Protein AF-A0A9D3YYK6-F1 (afdb_monomer)

Secondary structure (DSSP, 8-state):
--HHHHHHHHHHHHHHHHHHHHHTEEEEES----TT--HHHHHHHIIIIIH---S---SEEEEEETTEEEEE-S-HHHHHHHHHHGGGGGT-TTTTT-EEEE---HHHHHHHHHHHHHHT-

Organism: Dreissena polymorpha (NCBI:txid45954)

Nearest PDB structures (foldseek):
  2ykp-assembly1_B  TM=6.977E-01  e=3.975E-04  Homo sapiens
  2yko-assembly1_B  TM=6.646E-01  e=4.871E-03  Homo sapiens
  9f5d-assembly1_A  TM=5.791E-01  e=1.887E-02  Homo sapiens
  9f4n-assembly1_A  TM=5.544E-01  e=3.032E-02  Homo sapiens
  9hql-assembly1_A  TM=5.559E-01  e=5.212E-02  Homo sapiens

Solvent-accessible surface area (backbone atoms only — not comparable to full-atom values): 6796 Å² total; per-residue (Å²): 144,64,71,66,64,55,51,51,51,52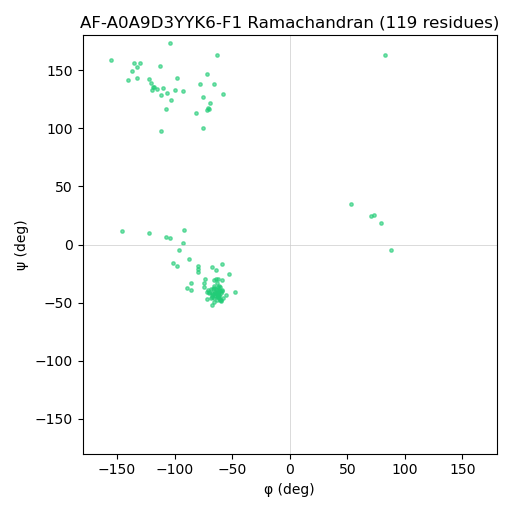,48,51,50,51,54,52,52,53,50,61,52,32,52,16,26,34,32,36,35,55,60,88,81,59,94,90,60,62,51,46,62,52,52,41,47,44,37,34,74,32,52,67,44,85,88,72,69,59,71,44,51,44,83,67,53,96,50,28,36,40,35,31,40,88,40,45,66,58,38,51,54,52,67,68,35,48,70,44,16,62,77,25,88,92,31,49,73,42,47,75,44,77,45,66,54,75,64,56,50,50,52,52,52,53,50,51,56,60,76,76,104

Mean predicted aligned error: 8.63 Å

Sequence (121 aa):
MNSIYDATQNHLHSIVSDNNKRDCNFVIKGLPFHDGENLNSKVNSLISDGLGIKSIPVLSSSDGGDGIVIATLQAAEEQKIILNAKRKLKDAKKYGKVFIYKDQSTEERSINRNLKTIVNV

Structure (mmCIF, N/CA/C/O backbone):
data_AF-A0A9D3YYK6-F1
#
_entry.id   AF-A0A9D3YYK6-F1
#
loop_
_atom_site.group_PDB
_atom_site.id
_atom_site.type_symbol
_atom_site.label_atom_id
_atom_site.label_alt_id
_atom_site.label_comp_id
_atom_site.label_asym_id
_atom_site.label_entity_id
_atom_site.label_seq_id
_atom_site.pdbx_PDB_ins_code
_atom_site.Cartn_x
_atom_site.Cartn_y
_atom_site.Cartn_z
_atom_site.occupancy
_atom_site.B_iso_or_equiv
_atom_site.auth_seq_id
_atom_site.auth_comp_id
_atom_site.auth_asym_id
_atom_site.auth_atom_id
_atom_site.pdbx_PDB_model_num
ATOM 1 N N . MET A 1 1 ? 41.466 16.544 -13.009 1.00 50.19 1 MET A N 1
ATOM 2 C CA . MET A 1 1 ? 41.224 15.754 -11.782 1.00 50.19 1 MET A CA 1
ATOM 3 C C . MET A 1 1 ? 39.916 16.217 -11.137 1.00 50.19 1 MET A C 1
ATOM 5 O O . MET A 1 1 ? 39.987 17.067 -10.274 1.00 50.19 1 MET A O 1
ATOM 9 N N . ASN A 1 2 ? 38.748 15.714 -11.567 1.00 53.31 2 ASN A N 1
ATOM 10 C CA . ASN A 1 2 ? 37.442 15.984 -10.915 1.00 53.31 2 ASN A CA 1
ATOM 11 C C . ASN A 1 2 ? 36.463 14.784 -10.975 1.00 53.31 2 ASN A C 1
ATOM 13 O O . ASN A 1 2 ? 35.299 14.901 -10.633 1.00 53.31 2 ASN A O 1
ATOM 17 N N . SER A 1 3 ? 36.925 13.592 -11.368 1.00 59.50 3 SER A N 1
ATOM 18 C CA . SER A 1 3 ? 36.026 12.471 -11.702 1.00 59.50 3 SER A CA 1
ATOM 19 C C . SER A 1 3 ? 35.358 11.799 -10.484 1.00 59.50 3 SER A C 1
ATOM 21 O O . SER A 1 3 ? 34.242 11.299 -10.577 1.00 59.50 3 SER A O 1
ATOM 23 N N . ILE A 1 4 ? 36.008 11.805 -9.313 1.00 58.47 4 ILE A N 1
ATOM 24 C CA . ILE A 1 4 ? 35.520 11.075 -8.124 1.00 58.47 4 ILE A CA 1
ATOM 25 C C . ILE A 1 4 ? 34.515 11.909 -7.310 1.00 58.47 4 ILE A C 1
ATOM 27 O O . ILE A 1 4 ? 33.572 11.361 -6.737 1.00 58.47 4 ILE A O 1
ATOM 31 N N . TYR A 1 5 ? 34.683 13.233 -7.279 1.00 60.00 5 TYR A N 1
ATOM 32 C CA . TYR A 1 5 ? 33.790 14.129 -6.539 1.00 60.00 5 TYR A CA 1
ATOM 33 C C . TYR A 1 5 ? 32.423 14.231 -7.233 1.00 60.00 5 TYR A C 1
ATOM 35 O O . TYR A 1 5 ? 31.387 14.108 -6.589 1.00 60.00 5 TYR A O 1
ATOM 43 N N . ASP A 1 6 ? 32.416 14.313 -8.565 1.00 62.22 6 ASP A N 1
ATOM 44 C CA . ASP A 1 6 ? 31.178 14.344 -9.350 1.00 62.22 6 ASP A CA 1
ATOM 45 C C . ASP A 1 6 ? 30.435 12.998 -9.296 1.00 62.22 6 ASP A C 1
ATOM 47 O O . ASP A 1 6 ? 29.212 12.957 -9.155 1.00 62.22 6 ASP A O 1
ATOM 51 N N . ALA A 1 7 ? 31.161 11.873 -9.322 1.00 63.34 7 ALA A N 1
ATOM 52 C CA . ALA A 1 7 ? 30.564 10.543 -9.189 1.00 63.34 7 ALA A CA 1
ATOM 53 C C . ALA A 1 7 ? 29.923 10.318 -7.808 1.00 63.34 7 ALA A C 1
ATOM 55 O O . ALA A 1 7 ? 28.831 9.756 -7.715 1.00 63.34 7 ALA A O 1
ATOM 56 N N . THR A 1 8 ? 30.570 10.783 -6.735 1.00 68.12 8 THR A N 1
ATOM 57 C CA . THR A 1 8 ? 30.030 10.660 -5.371 1.00 68.12 8 THR A CA 1
ATOM 58 C C 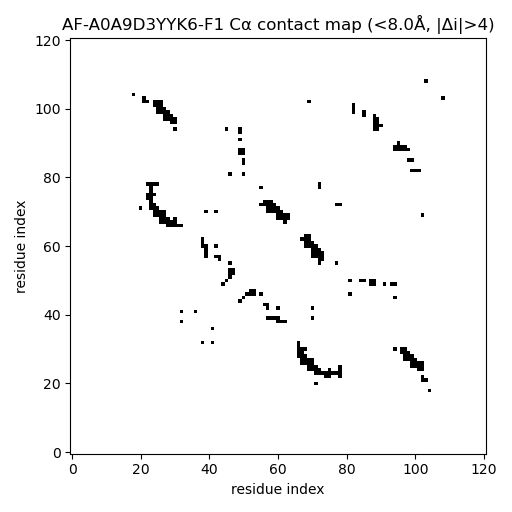. THR A 1 8 ? 28.829 11.577 -5.144 1.00 68.12 8 THR A C 1
ATOM 60 O O . THR A 1 8 ? 27.846 11.134 -4.553 1.00 68.12 8 THR A O 1
ATOM 63 N N . GLN A 1 9 ? 28.837 12.803 -5.676 1.00 63.34 9 GLN A N 1
ATOM 64 C CA . GLN A 1 9 ? 27.681 13.708 -5.614 1.00 63.34 9 GLN A CA 1
ATOM 65 C C . GLN A 1 9 ? 26.474 13.168 -6.391 1.00 63.34 9 GLN A C 1
ATOM 67 O O . GLN A 1 9 ? 25.364 13.145 -5.860 1.00 63.34 9 GLN A O 1
ATOM 72 N N . ASN A 1 10 ? 26.682 12.648 -7.603 1.00 65.12 10 ASN A N 1
ATOM 73 C CA . ASN A 1 10 ? 25.608 12.040 -8.395 1.00 65.12 10 ASN A CA 1
ATOM 74 C C . ASN A 1 10 ? 25.024 10.794 -7.714 1.00 65.12 10 ASN A C 1
ATOM 76 O O . ASN A 1 10 ? 23.809 10.597 -7.706 1.00 65.12 10 ASN A O 1
ATOM 80 N N . HIS A 1 11 ? 25.877 9.975 -7.096 1.00 65.31 11 HIS A N 1
ATOM 81 C CA . HIS A 1 11 ? 25.438 8.796 -6.358 1.00 65.31 11 HIS A CA 1
ATOM 82 C C . HIS A 1 11 ? 24.610 9.165 -5.118 1.00 65.31 11 HIS A C 1
ATOM 84 O O . HIS A 1 11 ? 23.528 8.614 -4.917 1.00 65.31 11 HIS A O 1
ATOM 90 N N . LEU A 1 12 ? 25.064 10.143 -4.327 1.00 63.03 12 LEU A N 1
ATOM 91 C CA . LEU A 1 12 ? 24.317 10.644 -3.170 1.00 63.03 12 LEU A CA 1
ATOM 92 C C . LEU A 1 12 ? 22.976 11.261 -3.585 1.00 63.03 12 LEU A C 1
ATOM 94 O O . LEU A 1 12 ? 21.959 10.992 -2.948 1.00 63.03 12 LEU A O 1
ATOM 98 N N . HIS A 1 13 ? 22.949 12.030 -4.675 1.00 63.03 13 HIS A N 1
ATOM 99 C CA . HIS A 1 13 ? 21.717 12.618 -5.197 1.00 63.03 13 HIS A CA 1
ATOM 100 C C . HIS A 1 13 ? 20.709 11.546 -5.641 1.00 63.03 13 HIS A C 1
ATOM 102 O O . HIS A 1 13 ? 19.522 11.653 -5.333 1.00 63.03 13 HIS A O 1
ATOM 108 N N . SER A 1 14 ? 21.180 10.473 -6.288 1.00 61.25 14 SER A N 1
ATOM 109 C CA . SER A 1 14 ? 20.344 9.323 -6.657 1.00 61.25 14 SER A CA 1
ATOM 110 C C . SER A 1 14 ? 19.753 8.631 -5.428 1.00 61.25 14 SER A C 1
ATOM 112 O O . SER A 1 14 ? 18.555 8.373 -5.397 1.00 61.25 14 SER A O 1
ATOM 114 N N . ILE A 1 15 ? 20.562 8.387 -4.390 1.00 61.06 15 ILE A N 1
ATOM 115 C CA . ILE A 1 15 ? 20.103 7.746 -3.148 1.00 61.06 15 ILE A CA 1
ATOM 116 C C . ILE A 1 15 ? 19.034 8.597 -2.452 1.00 61.06 15 ILE A C 1
ATOM 118 O O . ILE A 1 15 ? 18.012 8.075 -2.010 1.00 61.06 15 ILE A O 1
ATOM 122 N N . VAL A 1 16 ? 19.251 9.911 -2.355 1.00 61.41 16 VAL A N 1
ATOM 123 C CA . VAL A 1 16 ? 18.289 10.835 -1.734 1.00 61.41 16 VAL A CA 1
ATOM 124 C C . VAL A 1 16 ? 16.993 10.900 -2.544 1.00 61.41 16 VAL A C 1
ATOM 126 O O . VAL A 1 16 ? 15.911 10.866 -1.961 1.00 61.41 16 VAL A O 1
ATOM 129 N N . SER A 1 17 ? 17.084 10.934 -3.875 1.00 61.19 17 SER A N 1
ATOM 130 C CA . SER A 1 17 ? 15.917 10.917 -4.764 1.00 61.19 17 SER A CA 1
ATOM 131 C C . SER A 1 17 ? 15.099 9.627 -4.615 1.00 61.19 17 SER A C 1
ATOM 133 O O . SER A 1 17 ? 13.877 9.675 -4.458 1.00 61.19 17 SER A O 1
ATOM 135 N N . ASP A 1 18 ? 15.768 8.473 -4.557 1.00 62.25 18 ASP A N 1
ATOM 136 C CA . ASP A 1 18 ? 15.112 7.177 -4.368 1.00 62.25 18 ASP A CA 1
ATOM 137 C C . ASP A 1 18 ? 14.463 7.051 -2.983 1.00 62.25 18 ASP A C 1
ATOM 139 O O . ASP A 1 18 ? 13.357 6.520 -2.861 1.00 62.25 18 ASP A O 1
ATOM 143 N N . ASN A 1 19 ? 15.105 7.576 -1.937 1.00 61.38 19 ASN A N 1
ATOM 144 C CA . ASN A 1 19 ? 14.541 7.589 -0.585 1.00 61.38 19 ASN A CA 1
ATOM 145 C C . ASN A 1 19 ? 13.316 8.506 -0.486 1.00 61.38 19 ASN A C 1
ATOM 147 O O . ASN A 1 19 ? 12.287 8.088 0.043 1.00 61.38 19 ASN A O 1
ATOM 151 N N . ASN A 1 20 ? 13.377 9.698 -1.086 1.00 63.31 20 ASN A N 1
ATOM 152 C CA . ASN A 1 20 ? 12.234 10.610 -1.154 1.00 63.31 20 ASN A CA 1
ATOM 153 C C . ASN A 1 20 ? 11.045 9.979 -1.894 1.00 63.31 20 ASN A C 1
ATOM 155 O O . ASN A 1 20 ? 9.895 10.165 -1.501 1.00 63.31 20 ASN A O 1
ATOM 159 N N . LYS A 1 21 ? 11.308 9.187 -2.941 1.00 69.31 21 LYS A N 1
ATOM 160 C CA . LYS A 1 21 ? 10.264 8.443 -3.654 1.00 69.31 21 LYS A CA 1
ATOM 161 C C . LYS A 1 21 ? 9.651 7.343 -2.781 1.00 69.31 21 LYS A C 1
ATOM 163 O O . LYS A 1 21 ? 8.433 7.176 -2.772 1.00 69.31 21 LYS A O 1
ATOM 168 N N . ARG A 1 22 ? 10.470 6.612 -2.017 1.00 78.38 22 ARG A N 1
ATOM 169 C CA . ARG A 1 22 ? 10.007 5.536 -1.120 1.00 78.38 22 ARG A CA 1
ATOM 170 C C . ARG A 1 22 ? 9.145 6.036 0.034 1.00 78.38 22 ARG A C 1
ATOM 172 O O . ARG A 1 22 ? 8.231 5.329 0.454 1.00 78.38 22 ARG A O 1
ATOM 179 N N . ASP A 1 23 ? 9.364 7.258 0.505 1.00 85.50 23 ASP A N 1
ATOM 180 C CA . ASP A 1 23 ? 8.531 7.855 1.553 1.00 85.50 23 ASP A CA 1
ATOM 181 C C . ASP A 1 23 ? 7.091 8.142 1.101 1.00 85.50 23 ASP A C 1
ATOM 183 O O . ASP A 1 23 ? 6.190 8.199 1.936 1.00 85.50 23 ASP A O 1
ATOM 187 N N . CYS A 1 24 ? 6.838 8.215 -0.208 1.00 90.19 24 CYS A N 1
ATOM 188 C CA . CYS A 1 24 ? 5.489 8.283 -0.775 1.00 90.19 24 CYS A CA 1
ATOM 189 C C . CYS A 1 24 ? 4.946 6.913 -1.222 1.00 90.19 24 CYS A C 1
ATOM 191 O O . CYS A 1 24 ? 3.785 6.817 -1.624 1.00 90.19 24 CYS A O 1
ATOM 193 N N . ASN A 1 25 ? 5.753 5.849 -1.158 1.00 93.06 25 ASN A N 1
ATOM 194 C CA . ASN A 1 25 ? 5.391 4.526 -1.664 1.00 93.06 25 ASN A CA 1
ATOM 195 C C . ASN A 1 25 ? 4.882 3.593 -0.569 1.00 93.06 25 ASN A C 1
ATOM 197 O O . ASN A 1 25 ? 5.434 3.515 0.523 1.00 93.06 25 ASN A O 1
ATOM 201 N N . PHE A 1 26 ? 3.907 2.757 -0.883 1.00 93.69 26 PHE A N 1
ATOM 202 C CA . PHE A 1 26 ? 3.549 1.631 -0.030 1.00 93.69 26 PHE A CA 1
ATOM 203 C C . PHE A 1 26 ? 3.404 0.358 -0.853 1.00 93.69 26 PHE A C 1
ATOM 205 O O . PHE A 1 26 ? 3.112 0.379 -2.048 1.00 93.69 26 PHE A O 1
ATOM 212 N N . VAL A 1 27 ? 3.635 -0.766 -0.186 1.00 93.94 27 VAL A N 1
ATOM 213 C CA . VAL A 1 27 ? 3.627 -2.092 -0.798 1.00 93.94 27 VAL A CA 1
ATOM 214 C C . VAL A 1 27 ? 2.365 -2.818 -0.376 1.00 93.94 27 VAL A C 1
ATOM 216 O O . VAL A 1 27 ? 2.059 -2.905 0.814 1.00 93.94 27 VAL A O 1
ATOM 219 N N . ILE A 1 28 ? 1.654 -3.374 -1.346 1.00 94.50 28 ILE A N 1
ATOM 220 C CA . ILE A 1 28 ? 0.449 -4.168 -1.157 1.00 94.50 28 ILE A CA 1
ATOM 221 C C . ILE A 1 28 ? 0.779 -5.603 -1.547 1.00 94.50 28 ILE A C 1
ATOM 223 O O . ILE A 1 28 ? 1.295 -5.853 -2.631 1.00 94.50 28 ILE A O 1
ATOM 227 N N . LYS A 1 29 ? 0.466 -6.556 -0.674 1.00 93.12 29 LYS A N 1
ATOM 228 C CA . LYS A 1 29 ? 0.644 -7.985 -0.932 1.00 93.12 29 LYS A CA 1
ATOM 229 C C . LYS A 1 29 ? -0.695 -8.700 -0.905 1.00 93.12 29 LYS A C 1
ATOM 231 O O . LYS A 1 29 ? -1.480 -8.493 0.022 1.00 93.12 29 LYS A O 1
ATOM 236 N N . GLY A 1 30 ? -0.914 -9.580 -1.881 1.00 88.69 30 GLY A N 1
ATOM 237 C CA . GLY A 1 30 ? -2.110 -10.423 -1.943 1.00 88.69 30 GLY A CA 1
ATOM 238 C C . GLY A 1 30 ? -3.347 -9.700 -2.473 1.00 88.69 30 GLY A C 1
ATOM 239 O O . GLY A 1 30 ? -4.460 -10.171 -2.247 1.00 88.69 30 GLY A O 1
ATOM 240 N N . LEU A 1 31 ? -3.167 -8.562 -3.154 1.00 88.25 31 LEU A N 1
ATOM 241 C CA . LEU A 1 31 ? -4.240 -7.927 -3.913 1.00 88.25 31 LEU A CA 1
ATOM 242 C C . LEU A 1 31 ? -4.510 -8.793 -5.153 1.00 88.25 31 LEU A C 1
ATOM 244 O O . LEU A 1 31 ? -3.610 -8.929 -5.977 1.00 88.25 31 LEU A O 1
ATOM 248 N N . PRO A 1 32 ? -5.695 -9.406 -5.305 1.00 80.62 32 PRO A N 1
ATOM 249 C CA . PRO A 1 32 ? -5.981 -10.210 -6.486 1.00 80.62 32 PRO A CA 1
ATOM 250 C C . PRO A 1 32 ? -6.142 -9.280 -7.686 1.00 80.62 32 PRO A C 1
ATOM 252 O O . PRO A 1 32 ? -7.064 -8.469 -7.672 1.00 80.62 32 PRO A O 1
ATOM 255 N N . PHE A 1 33 ? -5.294 -9.379 -8.707 1.00 81.50 33 PHE A N 1
ATOM 256 C CA . PHE A 1 33 ? -5.449 -8.655 -9.971 1.00 81.50 33 PHE A CA 1
ATOM 257 C C . PHE A 1 33 ? -5.195 -9.569 -11.173 1.00 81.50 33 PHE A C 1
ATOM 259 O O . PHE A 1 33 ? -4.557 -10.611 -11.036 1.00 81.50 33 PHE A O 1
ATOM 266 N N . HIS A 1 34 ? -5.763 -9.203 -12.319 1.00 79.00 34 HIS A N 1
ATOM 267 C CA . HIS A 1 34 ? -5.624 -9.907 -13.591 1.00 79.00 34 HIS A CA 1
ATOM 268 C C . HIS A 1 34 ? -4.837 -9.058 -14.589 1.00 79.00 34 HIS A C 1
ATOM 270 O O . HIS A 1 34 ? -4.864 -7.826 -14.524 1.00 79.00 34 HIS A O 1
ATOM 276 N N . ASP A 1 35 ? -4.185 -9.721 -15.542 1.00 72.38 35 ASP A N 1
ATOM 277 C CA . ASP A 1 35 ? -3.476 -9.045 -16.625 1.00 72.38 35 ASP A CA 1
ATOM 278 C C . ASP A 1 35 ? -4.432 -8.138 -17.412 1.00 72.38 35 ASP A C 1
ATOM 280 O O . ASP A 1 35 ? -5.522 -8.544 -17.819 1.00 72.38 35 ASP A O 1
ATOM 284 N N . GLY A 1 36 ? -4.027 -6.880 -17.601 1.00 75.69 36 GLY A N 1
ATOM 285 C CA . GLY A 1 36 ? -4.823 -5.853 -18.280 1.00 75.69 36 GLY A CA 1
ATOM 286 C C . GLY A 1 36 ? -5.774 -5.055 -17.379 1.00 75.69 36 GLY A C 1
ATOM 287 O O . GLY A 1 36 ? -6.369 -4.084 -17.848 1.00 75.69 36 GLY A O 1
ATOM 288 N N . GLU A 1 37 ? -5.907 -5.389 -16.091 1.00 81.94 37 GLU A N 1
ATOM 289 C CA . GLU A 1 37 ? -6.647 -4.540 -15.153 1.00 81.94 37 GLU A CA 1
ATOM 290 C C . GLU A 1 37 ? -5.886 -3.248 -14.815 1.00 81.94 37 GLU A C 1
ATOM 292 O O . GLU A 1 37 ? -4.662 -3.210 -14.682 1.00 81.94 37 GLU A O 1
ATOM 297 N N . ASN A 1 38 ? -6.635 -2.167 -14.592 1.00 89.31 38 ASN A N 1
ATOM 298 C CA . ASN A 1 38 ? -6.065 -0.904 -14.142 1.00 89.31 38 ASN A CA 1
ATOM 299 C C . ASN A 1 38 ? -5.699 -0.981 -12.648 1.00 89.31 38 ASN A C 1
ATOM 301 O O . ASN A 1 38 ? -6.560 -0.8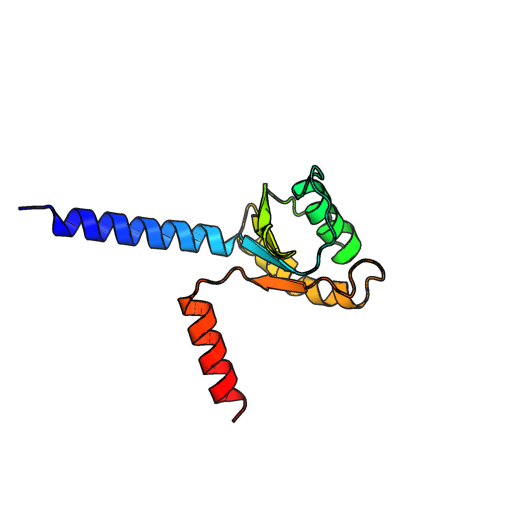24 -11.774 1.00 89.31 38 ASN A O 1
ATOM 305 N N . LEU A 1 39 ? -4.409 -1.187 -12.360 1.00 90.50 39 LEU A N 1
ATOM 306 C CA . LEU A 1 39 ? -3.884 -1.258 -10.994 1.00 90.50 39 LEU A CA 1
ATOM 307 C C . LEU A 1 39 ? -4.225 -0.014 -10.168 1.00 90.50 39 LEU A C 1
ATOM 309 O O . LEU A 1 39 ? -4.683 -0.166 -9.039 1.00 90.50 39 LEU A O 1
ATOM 313 N N . ASN A 1 40 ? -4.103 1.198 -10.722 1.00 92.75 40 ASN A N 1
ATOM 314 C CA . ASN A 1 40 ? -4.432 2.429 -9.990 1.00 92.75 40 ASN A CA 1
ATOM 315 C C . ASN A 1 40 ? -5.888 2.412 -9.510 1.00 92.75 40 ASN A C 1
ATOM 317 O O . ASN A 1 40 ? -6.172 2.715 -8.353 1.00 92.75 40 ASN A O 1
ATOM 321 N N . SER A 1 41 ? -6.822 2.028 -10.383 1.00 92.19 41 SER A N 1
ATOM 322 C CA . SER A 1 41 ? -8.243 1.916 -10.033 1.00 92.19 41 SER A CA 1
ATOM 323 C C . SER A 1 41 ? -8.472 0.883 -8.925 1.00 92.19 41 SER A C 1
ATOM 325 O O . SER A 1 41 ? -9.233 1.120 -7.981 1.00 92.19 41 SER A O 1
ATOM 327 N N . LYS A 1 42 ? -7.759 -0.243 -8.988 1.00 91.94 42 LYS A N 1
ATOM 328 C CA . LYS A 1 42 ? -7.877 -1.322 -8.009 1.00 91.94 42 LYS A CA 1
ATOM 329 C C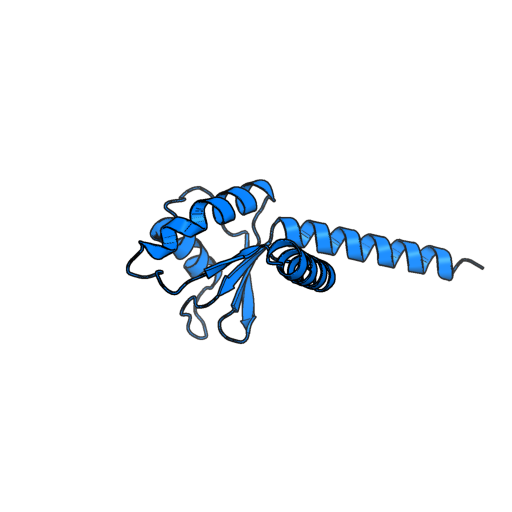 . LYS A 1 42 ? -7.311 -0.945 -6.644 1.00 91.94 42 LYS A C 1
ATOM 331 O O . LYS A 1 42 ? -7.943 -1.223 -5.625 1.00 91.94 42 LYS A O 1
ATOM 336 N N . VAL A 1 43 ? -6.168 -0.263 -6.618 1.00 93.88 43 VAL A N 1
ATOM 337 C CA . VAL A 1 43 ? -5.589 0.267 -5.380 1.00 93.88 43 VAL A CA 1
ATOM 338 C C . VAL A 1 43 ? -6.481 1.363 -4.797 1.00 93.88 43 VAL A C 1
ATOM 340 O O . VAL A 1 43 ? -6.763 1.329 -3.603 1.00 93.88 43 VAL A O 1
ATOM 343 N N . ASN A 1 44 ? -7.018 2.271 -5.616 1.00 94.00 44 ASN A N 1
ATOM 344 C CA . ASN A 1 44 ? -7.984 3.268 -5.146 1.00 94.00 44 ASN A CA 1
ATOM 345 C C . ASN A 1 44 ? -9.238 2.610 -4.540 1.00 94.00 44 ASN A C 1
ATOM 347 O O . ASN A 1 44 ? -9.691 3.038 -3.482 1.00 94.00 44 ASN A O 1
ATOM 351 N N . SER A 1 45 ? -9.739 1.522 -5.136 1.00 92.25 45 SER A N 1
ATOM 352 C CA . SER A 1 45 ? -10.871 0.750 -4.591 1.00 92.25 45 SER A CA 1
ATOM 353 C C . SER A 1 45 ? -10.526 0.064 -3.264 1.00 92.25 45 SER A C 1
ATOM 355 O O . SER A 1 45 ? -11.341 0.004 -2.349 1.00 92.25 45 SER A O 1
ATOM 357 N N . LEU A 1 46 ? -9.299 -0.447 -3.118 1.00 93.38 46 LEU A N 1
ATOM 358 C CA . LEU A 1 46 ? -8.813 -0.986 -1.844 1.00 93.38 46 LEU A CA 1
ATOM 359 C C . LEU A 1 46 ? -8.775 0.105 -0.761 1.00 93.38 46 LEU A C 1
ATOM 361 O O . LEU A 1 46 ? -9.158 -0.147 0.381 1.00 93.38 46 LEU A O 1
ATOM 365 N N . ILE A 1 47 ? -8.322 1.311 -1.106 1.00 93.12 47 ILE A N 1
ATOM 366 C CA . ILE A 1 47 ? -8.240 2.445 -0.179 1.00 93.12 47 ILE A CA 1
ATOM 367 C C . ILE A 1 47 ? -9.648 2.922 0.216 1.00 93.12 47 ILE A C 1
ATOM 369 O O . ILE A 1 47 ? -9.925 3.087 1.409 1.00 93.12 47 ILE A O 1
ATOM 373 N N . SER A 1 48 ? -10.562 3.073 -0.745 1.00 93.19 48 SER A N 1
ATOM 374 C CA . SER A 1 48 ? -11.937 3.501 -0.469 1.00 93.19 48 SER A CA 1
ATOM 375 C C . SER A 1 48 ? -12.717 2.456 0.315 1.00 93.19 48 SER A C 1
ATOM 377 O O . SER A 1 48 ? -13.272 2.767 1.367 1.00 93.19 48 SER A O 1
ATOM 379 N N . ASP A 1 49 ? -12.727 1.215 -0.163 1.00 91.19 49 ASP A N 1
ATOM 380 C CA . ASP A 1 49 ? -13.630 0.177 0.332 1.00 91.19 49 ASP A CA 1
ATOM 381 C C . ASP A 1 49 ? -13.015 -0.581 1.509 1.00 91.19 49 ASP A C 1
ATOM 383 O O . ASP A 1 49 ? -13.710 -0.963 2.447 1.00 91.19 49 ASP A O 1
ATOM 387 N N . GLY A 1 50 ? -11.703 -0.823 1.458 1.00 90.44 50 GLY A N 1
ATOM 388 C CA . GLY A 1 50 ? -10.976 -1.575 2.477 1.00 90.44 50 GLY A CA 1
ATOM 389 C C . GLY A 1 50 ? -10.513 -0.714 3.648 1.00 90.44 50 GLY A C 1
ATOM 390 O O . GLY A 1 50 ? -10.570 -1.159 4.794 1.00 90.44 50 GLY A O 1
ATOM 391 N N . LEU A 1 51 ? -10.061 0.519 3.389 1.00 91.94 51 LEU A N 1
ATOM 392 C CA . LEU A 1 51 ? -9.561 1.423 4.437 1.00 91.94 51 LEU A CA 1
ATOM 393 C C . LEU A 1 51 ? -10.582 2.493 4.855 1.00 91.94 51 LEU A C 1
ATOM 395 O O . LEU A 1 51 ? -10.436 3.100 5.927 1.00 91.94 51 LEU A O 1
ATOM 399 N N . GLY A 1 52 ? -11.624 2.713 4.047 1.00 90.56 52 GLY A N 1
ATOM 400 C CA . GLY A 1 52 ? -12.629 3.750 4.281 1.00 90.56 52 GLY A CA 1
ATOM 401 C C . GLY A 1 52 ? -12.113 5.164 4.008 1.00 90.56 52 GLY A C 1
ATOM 402 O O . GLY A 1 52 ? -12.600 6.109 4.626 1.00 90.56 52 GLY A O 1
ATOM 403 N N . ILE A 1 53 ? -11.096 5.322 3.156 1.00 91.62 53 ILE A N 1
ATOM 404 C CA . ILE A 1 53 ? -10.461 6.612 2.858 1.00 91.62 53 ILE A CA 1
ATOM 405 C C . ILE A 1 53 ? -10.868 7.036 1.445 1.00 91.62 53 ILE A C 1
ATOM 407 O O . ILE A 1 53 ? -10.541 6.360 0.480 1.00 91.62 53 ILE A O 1
ATOM 411 N N . LYS A 1 54 ? -11.580 8.158 1.307 1.00 87.56 54 LYS A N 1
ATOM 412 C CA . LYS A 1 54 ? -12.094 8.614 -0.001 1.00 87.56 54 LYS A CA 1
ATOM 413 C C . LYS A 1 54 ? -11.235 9.680 -0.684 1.00 87.56 54 LYS A C 1
ATOM 415 O O . LYS A 1 54 ? -11.377 9.881 -1.882 1.00 87.56 54 LYS A O 1
ATOM 420 N N . SER A 1 55 ? -10.368 10.360 0.065 1.00 85.56 55 SER A N 1
ATOM 421 C CA . SER A 1 55 ? -9.730 11.609 -0.383 1.00 85.56 55 SER A CA 1
ATOM 422 C C . SER A 1 55 ? -8.249 11.479 -0.742 1.00 85.56 55 SER A C 1
ATOM 424 O O . SER A 1 55 ? -7.609 12.497 -0.968 1.00 85.56 55 SER A O 1
ATOM 426 N N . ILE A 1 56 ? -7.695 10.264 -0.757 1.00 89.88 56 ILE A N 1
ATOM 427 C CA . ILE A 1 56 ? -6.274 10.031 -1.050 1.00 89.88 56 ILE A CA 1
ATOM 428 C C . ILE A 1 56 ? -6.174 9.298 -2.390 1.00 89.88 56 ILE A C 1
ATOM 430 O O . ILE A 1 56 ? -6.370 8.079 -2.417 1.00 89.88 56 ILE A O 1
ATOM 434 N N . PRO A 1 57 ? -5.926 10.017 -3.498 1.00 87.94 57 PRO A N 1
ATOM 435 C CA . PRO A 1 57 ? -5.741 9.394 -4.795 1.00 87.94 57 PRO A CA 1
ATOM 436 C C . PRO A 1 57 ? -4.339 8.798 -4.910 1.00 87.94 57 PRO A C 1
ATOM 438 O O . PRO A 1 57 ? -3.337 9.407 -4.540 1.00 87.94 57 PRO A O 1
ATOM 441 N N . VAL A 1 58 ? -4.266 7.607 -5.490 1.00 92.19 58 VAL A N 1
ATOM 442 C CA . VAL A 1 58 ? -2.994 7.009 -5.894 1.0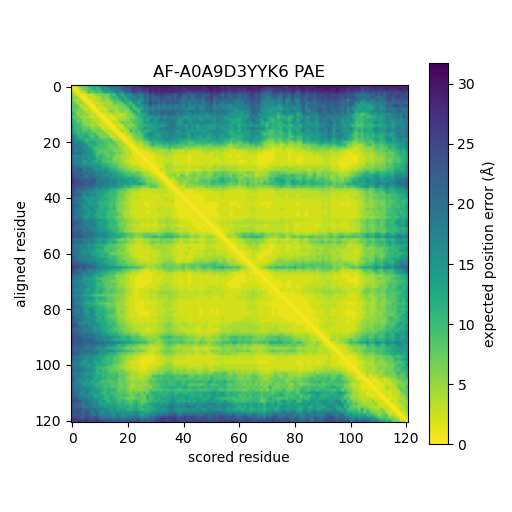0 92.19 58 VAL A CA 1
ATOM 443 C C . VAL A 1 58 ? -2.487 7.696 -7.158 1.00 92.19 58 VAL A C 1
ATOM 445 O O . VAL A 1 58 ? -3.207 7.758 -8.156 1.00 92.19 58 VAL A O 1
ATOM 448 N N . LEU A 1 59 ? -1.243 8.177 -7.120 1.00 91.50 59 LEU A N 1
ATOM 449 C CA . LEU A 1 59 ? -0.579 8.817 -8.255 1.00 91.50 59 LEU A CA 1
ATOM 450 C C . LEU A 1 59 ? -0.220 7.780 -9.326 1.00 91.50 59 LEU A C 1
ATOM 452 O O . LEU A 1 59 ? -0.478 7.973 -10.513 1.00 91.50 59 LEU A O 1
ATOM 456 N N . SER A 1 60 ? 0.362 6.660 -8.900 1.00 92.31 60 SER A N 1
ATOM 457 C CA . SER A 1 60 ? 0.707 5.545 -9.778 1.00 92.31 60 SER A CA 1
ATOM 458 C C . SER A 1 60 ? 0.774 4.225 -9.018 1.00 92.31 60 SER A C 1
ATOM 460 O O . SER A 1 60 ? 0.904 4.181 -7.796 1.00 92.31 60 SER A O 1
ATOM 462 N N . SER A 1 61 ? 0.639 3.124 -9.744 1.00 91.69 61 SER A N 1
ATOM 463 C CA . SER A 1 61 ? 0.770 1.765 -9.237 1.00 91.69 61 SER A CA 1
ATOM 464 C C . SER A 1 61 ? 1.500 0.922 -10.266 1.00 91.69 61 SER A C 1
ATOM 466 O O . SER A 1 61 ? 1.271 1.057 -11.468 1.00 91.69 61 SER A O 1
ATOM 468 N N . SER A 1 62 ? 2.365 0.043 -9.787 1.00 90.00 62 SER A N 1
ATOM 469 C CA . SER A 1 62 ? 3.137 -0.880 -10.609 1.00 90.00 62 SER A CA 1
ATOM 470 C C . SER A 1 62 ? 3.072 -2.283 -10.031 1.00 90.00 62 SER A C 1
ATOM 472 O O . SER A 1 62 ? 3.098 -2.458 -8.809 1.00 90.00 62 SER A O 1
ATOM 474 N N . ASP A 1 63 ? 3.028 -3.274 -10.916 1.00 88.69 63 ASP A N 1
ATOM 475 C CA . ASP A 1 63 ? 3.220 -4.669 -10.543 1.00 88.69 63 ASP A CA 1
ATOM 476 C C . ASP A 1 63 ? 4.685 -4.887 -10.136 1.00 88.69 63 ASP A C 1
ATOM 478 O O . ASP A 1 63 ? 5.609 -4.576 -10.888 1.00 88.69 63 ASP A O 1
ATOM 482 N N . GLY A 1 64 ? 4.886 -5.357 -8.909 1.00 83.00 64 GLY A N 1
ATOM 483 C CA . GLY A 1 64 ? 6.188 -5.722 -8.360 1.00 83.00 64 GLY A C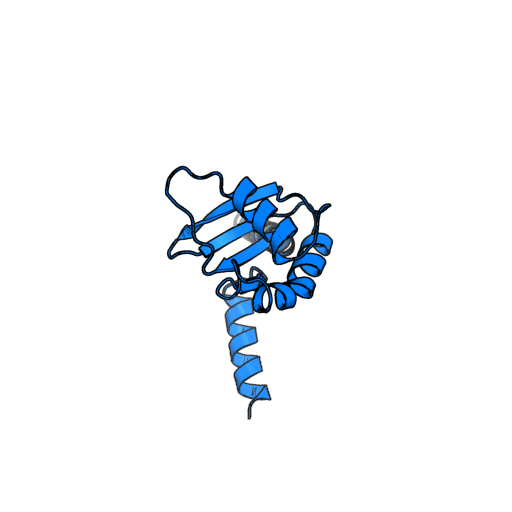A 1
ATOM 484 C C . GLY A 1 64 ? 6.535 -7.200 -8.553 1.00 83.00 64 GLY A C 1
ATOM 485 O O . GLY A 1 64 ? 7.596 -7.618 -8.090 1.00 83.00 64 GLY A O 1
ATOM 486 N N . GLY A 1 65 ? 5.661 -7.981 -9.197 1.00 82.12 65 GLY A N 1
ATOM 487 C CA . GLY A 1 65 ? 5.767 -9.430 -9.338 1.00 82.12 65 GLY A CA 1
ATOM 488 C C . GLY A 1 65 ? 5.232 -10.185 -8.118 1.00 82.12 65 GLY A C 1
ATOM 489 O O . GLY A 1 65 ? 5.049 -9.622 -7.040 1.00 82.12 65 GLY A O 1
ATOM 490 N N . ASP A 1 66 ? 4.956 -11.482 -8.280 1.00 81.44 66 ASP A N 1
ATOM 491 C CA . ASP A 1 66 ? 4.550 -12.394 -7.195 1.00 81.44 66 ASP A CA 1
ATOM 492 C C . ASP A 1 66 ? 3.349 -11.907 -6.351 1.00 81.44 66 ASP A C 1
ATOM 494 O O . ASP A 1 66 ? 3.268 -12.128 -5.135 1.00 81.44 66 ASP A O 1
ATOM 498 N N . GLY A 1 67 ? 2.396 -11.217 -6.988 1.00 82.06 67 GLY A N 1
ATOM 499 C CA . GLY A 1 67 ? 1.218 -10.658 -6.314 1.00 82.06 67 GLY A CA 1
ATOM 500 C C . GLY A 1 67 ? 1.537 -9.475 -5.391 1.00 82.06 67 GLY A C 1
ATOM 501 O O . GLY A 1 67 ? 0.806 -9.225 -4.420 1.00 82.06 67 GLY A O 1
ATOM 502 N N . ILE A 1 68 ? 2.643 -8.779 -5.665 1.00 89.75 68 ILE A N 1
ATOM 503 C CA . ILE A 1 68 ? 3.057 -7.538 -5.017 1.00 89.75 68 ILE A CA 1
ATOM 504 C C . ILE A 1 68 ? 2.677 -6.366 -5.915 1.00 89.75 68 ILE A C 1
ATOM 506 O O . ILE A 1 68 ? 2.987 -6.348 -7.097 1.00 89.75 68 ILE A O 1
ATOM 510 N N . VAL A 1 69 ? 2.060 -5.343 -5.335 1.00 92.25 69 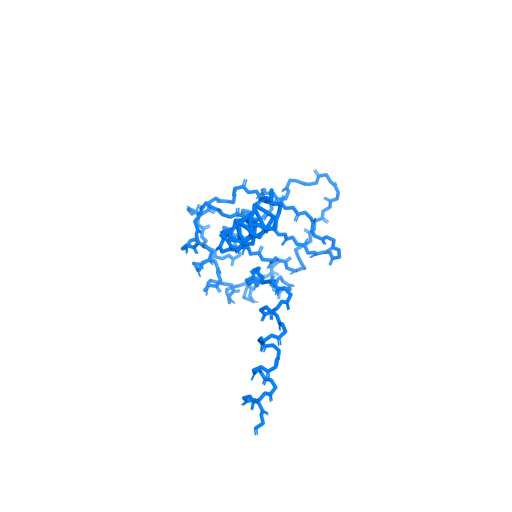VAL A N 1
ATOM 511 C CA . VAL A 1 69 ? 1.805 -4.065 -6.003 1.00 92.25 69 VAL A CA 1
ATOM 512 C C . VAL A 1 69 ? 2.505 -2.968 -5.219 1.00 92.25 69 VAL A C 1
ATOM 514 O O . VAL A 1 69 ? 2.388 -2.903 -3.994 1.00 92.25 69 VAL A O 1
ATOM 517 N N . ILE A 1 70 ? 3.228 -2.101 -5.917 1.00 92.81 70 ILE A N 1
ATOM 518 C CA . ILE A 1 70 ? 3.821 -0.892 -5.342 1.00 92.81 70 ILE A CA 1
ATOM 519 C C . ILE A 1 70 ? 2.956 0.277 -5.787 1.00 92.81 70 ILE A C 1
ATOM 521 O O . ILE A 1 70 ? 2.731 0.451 -6.982 1.00 92.81 70 ILE A O 1
ATOM 525 N N . ALA A 1 71 ? 2.456 1.055 -4.835 1.00 94.06 71 ALA A N 1
ATOM 526 C CA . ALA A 1 71 ? 1.639 2.229 -5.102 1.00 94.06 71 ALA A CA 1
ATOM 527 C C . ALA A 1 71 ? 2.328 3.483 -4.566 1.00 94.06 71 ALA A C 1
ATOM 529 O O . ALA A 1 71 ? 2.839 3.485 -3.445 1.00 94.06 71 ALA A O 1
ATOM 530 N N . THR A 1 72 ? 2.320 4.543 -5.367 1.00 94.44 72 THR A N 1
ATOM 531 C CA . THR A 1 72 ? 2.921 5.840 -5.056 1.00 94.44 72 THR A CA 1
ATOM 532 C C . THR A 1 72 ? 1.822 6.870 -4.830 1.00 94.44 72 THR A C 1
ATOM 534 O O . THR A 1 72 ? 0.859 6.954 -5.596 1.00 94.44 72 THR A O 1
ATOM 537 N N . LEU A 1 73 ? 1.971 7.657 -3.771 1.00 93.62 73 LEU A N 1
ATOM 538 C CA . LEU A 1 73 ? 1.090 8.767 -3.416 1.00 93.62 73 LEU A CA 1
ATOM 539 C C . LEU A 1 73 ? 1.730 10.111 -3.757 1.00 93.62 73 LEU A C 1
ATOM 541 O O . LEU A 1 73 ? 2.902 10.176 -4.131 1.00 93.62 73 LEU A O 1
ATOM 545 N N . GLN A 1 74 ? 0.963 11.186 -3.596 1.00 91.06 74 GLN A N 1
ATOM 546 C CA . GLN A 1 74 ? 1.471 12.537 -3.800 1.00 91.06 74 GLN A CA 1
ATOM 547 C C . GLN A 1 74 ? 2.381 12.962 -2.640 1.00 91.06 74 GLN A C 1
ATOM 549 O O . GLN A 1 74 ? 3.376 13.653 -2.863 1.00 91.06 74 GLN A O 1
ATOM 554 N N . ALA A 1 75 ? 2.050 12.554 -1.409 1.00 89.69 75 ALA A N 1
ATOM 555 C CA . ALA A 1 75 ? 2.764 12.978 -0.209 1.00 89.69 75 ALA A CA 1
ATOM 556 C C . ALA A 1 75 ? 3.027 11.847 0.798 1.00 89.69 75 ALA A C 1
ATOM 558 O O . ALA A 1 75 ? 2.216 10.943 1.003 1.00 89.69 75 ALA A O 1
ATOM 559 N N . ALA A 1 76 ? 4.138 11.965 1.530 1.00 89.25 76 ALA A N 1
ATOM 560 C CA . ALA A 1 76 ? 4.509 11.025 2.589 1.00 89.25 76 ALA A CA 1
ATOM 561 C C . ALA A 1 76 ? 3.493 10.984 3.750 1.00 89.25 76 ALA A C 1
ATOM 563 O O . ALA A 1 76 ? 3.287 9.945 4.378 1.00 89.25 76 ALA A O 1
ATOM 564 N N . GLU A 1 77 ? 2.803 12.093 4.032 1.00 90.94 77 GLU A N 1
ATOM 565 C CA . GLU A 1 77 ? 1.746 12.119 5.053 1.00 90.94 77 GLU A CA 1
ATOM 566 C C . GLU A 1 77 ? 0.541 11.249 4.664 1.00 90.94 77 GLU A C 1
ATOM 568 O O . GLU A 1 77 ? -0.030 10.556 5.509 1.00 90.94 77 GLU A O 1
ATOM 573 N N . GLU A 1 78 ? 0.200 11.188 3.376 1.00 93.06 78 GLU A N 1
ATOM 574 C CA . GLU A 1 78 ? -0.856 10.305 2.870 1.00 93.06 78 GLU A CA 1
ATOM 575 C C . GLU A 1 78 ? -0.482 8.829 3.074 1.00 93.06 78 GLU A C 1
ATOM 577 O O . GLU A 1 78 ? -1.318 8.016 3.483 1.00 93.06 78 GLU A O 1
ATOM 582 N N . GLN A 1 79 ? 0.800 8.492 2.881 1.00 93.88 79 GLN A N 1
ATOM 583 C CA . GLN A 1 79 ? 1.327 7.144 3.110 1.00 93.88 79 GLN A CA 1
ATOM 584 C C . GLN A 1 79 ? 1.154 6.748 4.580 1.00 93.88 79 GLN A C 1
ATOM 586 O O . GLN A 1 79 ? 0.667 5.653 4.875 1.00 93.88 79 GLN A O 1
ATOM 591 N N . LYS A 1 80 ? 1.468 7.650 5.518 1.00 92.94 80 LYS A N 1
ATOM 592 C CA . LYS A 1 80 ? 1.262 7.414 6.957 1.00 92.94 80 LYS A CA 1
ATOM 593 C C . LYS A 1 80 ? -0.209 7.162 7.289 1.00 92.94 80 LYS A C 1
ATOM 595 O O . LYS A 1 80 ? -0.507 6.247 8.059 1.00 92.94 80 LYS A O 1
ATOM 600 N N . ILE A 1 81 ? -1.134 7.919 6.694 1.00 94.12 81 ILE A N 1
ATOM 601 C CA . ILE A 1 81 ? -2.579 7.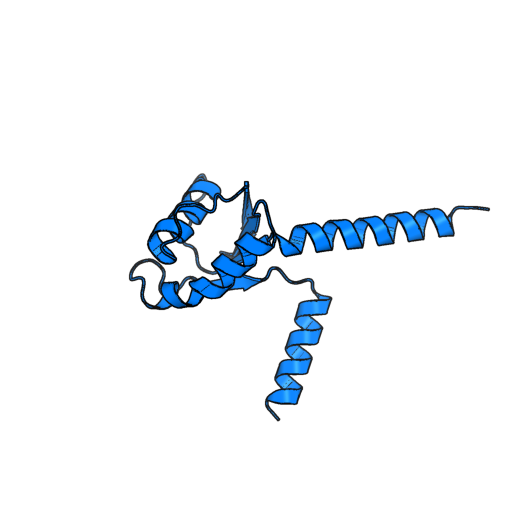718 6.890 1.00 94.12 81 ILE A CA 1
ATOM 602 C C . ILE A 1 81 ? -2.991 6.307 6.440 1.00 94.12 81 ILE A C 1
ATOM 604 O O . ILE A 1 81 ? -3.649 5.588 7.200 1.00 94.12 81 ILE A O 1
ATOM 608 N N . ILE A 1 82 ? -2.555 5.874 5.252 1.00 94.19 82 ILE A N 1
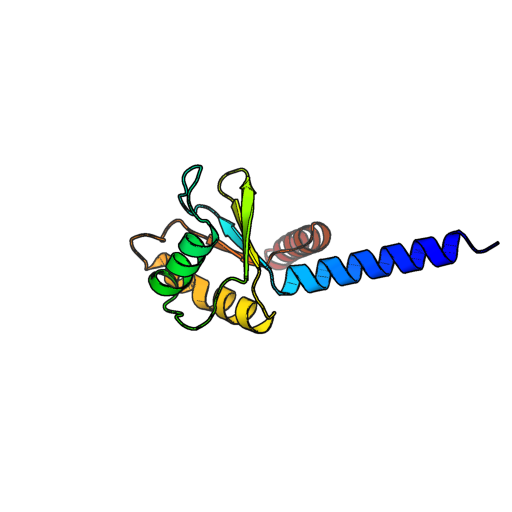ATOM 609 C CA . ILE A 1 82 ? -2.819 4.521 4.733 1.00 94.19 82 ILE A CA 1
ATOM 610 C C . ILE A 1 82 ? -2.224 3.447 5.654 1.00 94.19 82 ILE A C 1
ATOM 612 O O . ILE A 1 82 ? -2.913 2.495 6.038 1.00 94.19 82 ILE A O 1
ATOM 616 N N . LEU A 1 83 ? -0.963 3.608 6.064 1.00 94.56 83 LEU A N 1
ATOM 617 C CA . LEU A 1 83 ? -0.267 2.655 6.931 1.00 94.56 83 LEU A CA 1
ATOM 618 C C . LEU A 1 83 ? -0.921 2.523 8.311 1.00 94.56 83 LEU A C 1
ATOM 620 O O . LEU A 1 83 ? -0.937 1.421 8.863 1.00 94.56 83 LEU A O 1
ATOM 624 N N . ASN A 1 84 ? -1.503 3.597 8.843 1.00 94.31 84 ASN A N 1
ATOM 625 C CA . ASN A 1 84 ? -2.258 3.578 10.097 1.00 94.31 84 ASN A CA 1
ATOM 626 C C . ASN A 1 84 ? -3.637 2.920 9.937 1.00 94.31 84 ASN A C 1
ATOM 628 O O . ASN A 1 84 ? -4.126 2.245 10.849 1.00 94.31 84 ASN A O 1
ATOM 632 N N . ALA A 1 85 ? -4.264 3.072 8.768 1.00 92.75 85 ALA A N 1
ATOM 633 C CA . ALA A 1 85 ? -5.575 2.504 8.476 1.00 92.75 85 ALA A CA 1
ATOM 634 C C . ALA A 1 85 ? -5.535 1.012 8.108 1.00 92.75 85 ALA A C 1
ATOM 636 O O . ALA A 1 85 ? -6.562 0.344 8.227 1.00 92.75 85 ALA A O 1
ATOM 637 N N . LYS A 1 86 ? -4.374 0.457 7.725 1.00 92.25 86 LYS A N 1
ATOM 638 C CA . LYS A 1 86 ? -4.241 -0.927 7.219 1.00 92.25 86 LYS A CA 1
ATOM 639 C C . LYS A 1 86 ? -4.835 -2.017 8.111 1.00 92.25 86 LYS A C 1
ATOM 641 O O . LYS A 1 86 ? -5.205 -3.075 7.615 1.00 92.25 86 LYS A O 1
ATOM 646 N N . ARG A 1 87 ? -4.948 -1.777 9.424 1.00 89.62 87 ARG A N 1
ATOM 647 C CA . ARG A 1 87 ? -5.591 -2.714 10.364 1.00 89.62 87 ARG A CA 1
ATOM 648 C C . ARG A 1 87 ? -7.046 -3.018 9.994 1.00 89.62 87 ARG A C 1
ATOM 650 O O . ARG A 1 87 ? -7.481 -4.140 10.214 1.00 89.62 87 ARG A O 1
ATOM 657 N N . LYS A 1 88 ? -7.744 -2.062 9.368 1.00 89.75 88 LYS A N 1
ATOM 658 C CA . LYS A 1 88 ? -9.136 -2.198 8.913 1.00 89.75 88 LYS A CA 1
ATOM 659 C C . LYS A 1 88 ? -9.313 -3.258 7.822 1.00 89.75 88 LYS A C 1
ATOM 661 O O . LYS A 1 88 ? -10.403 -3.796 7.675 1.00 89.75 88 LYS A O 1
ATOM 666 N N . LEU A 1 89 ? -8.246 -3.604 7.092 1.00 88.19 89 LEU A N 1
ATOM 667 C CA . LEU A 1 89 ? -8.313 -4.634 6.052 1.00 88.19 89 LEU A CA 1
ATOM 668 C C . LEU A 1 89 ? -8.634 -6.017 6.614 1.00 88.19 89 LEU A C 1
ATOM 670 O O . LEU A 1 89 ? -9.275 -6.800 5.923 1.00 88.19 89 LEU A O 1
ATOM 674 N N . LYS A 1 90 ? -8.232 -6.309 7.859 1.00 83.94 90 LYS A N 1
ATOM 675 C CA . LYS A 1 90 ? -8.517 -7.601 8.500 1.00 83.94 90 LYS A CA 1
ATOM 676 C C . LYS A 1 90 ? -10.016 -7.857 8.639 1.00 83.94 90 LYS A C 1
ATOM 678 O O . LYS A 1 90 ? -10.453 -8.989 8.461 1.00 83.94 90 LYS A O 1
ATOM 683 N N . ASP A 1 91 ? -10.781 -6.802 8.902 1.00 80.75 91 ASP A N 1
ATOM 684 C CA . ASP A 1 91 ? -12.228 -6.875 9.113 1.00 80.75 91 ASP A CA 1
ATOM 685 C C . ASP A 1 91 ? -13.011 -6.775 7.790 1.00 80.75 91 ASP A C 1
ATOM 687 O O . ASP A 1 91 ? -14.208 -7.064 7.726 1.00 80.75 91 ASP A O 1
ATOM 691 N N . ALA A 1 92 ? -12.342 -6.394 6.697 1.00 80.25 92 ALA A N 1
ATOM 692 C CA . ALA A 1 92 ? -12.956 -6.275 5.386 1.00 80.25 92 ALA A CA 1
ATOM 693 C C . ALA A 1 92 ? -13.061 -7.650 4.702 1.00 80.25 92 ALA A C 1
ATOM 695 O O . ALA A 1 92 ? -12.062 -8.227 4.274 1.00 80.25 92 ALA A O 1
ATOM 696 N N . LYS A 1 93 ? -14.293 -8.147 4.503 1.00 77.81 93 LYS A N 1
ATOM 697 C CA . LYS A 1 93 ? -14.573 -9.464 3.882 1.00 77.81 93 LYS A CA 1
ATOM 698 C C . LYS A 1 93 ? -13.794 -9.723 2.584 1.00 77.81 93 LYS A C 1
ATOM 700 O O . LYS A 1 93 ? -13.305 -10.826 2.372 1.00 77.81 93 LYS A O 1
ATOM 705 N N . LYS A 1 94 ? -13.671 -8.707 1.722 1.00 84.12 94 LYS A N 1
ATOM 706 C CA . LYS A 1 94 ? -12.990 -8.797 0.418 1.00 84.12 94 LYS A CA 1
ATOM 707 C C . LYS A 1 94 ? -11.461 -8.703 0.520 1.00 84.12 94 LYS A C 1
ATOM 709 O O . LYS A 1 94 ? -10.767 -9.183 -0.370 1.00 84.12 94 LYS A O 1
ATOM 714 N N . TYR A 1 95 ? -10.935 -8.101 1.588 1.00 88.12 95 TYR A N 1
ATOM 715 C CA . TYR A 1 95 ? -9.522 -7.726 1.700 1.00 88.12 95 TYR A CA 1
ATOM 716 C C . TYR A 1 95 ? -8.803 -8.349 2.903 1.00 88.12 95 TYR A C 1
ATOM 718 O O . TYR A 1 95 ? -7.648 -8.023 3.150 1.00 88.12 95 TYR A O 1
ATOM 726 N N . GLY A 1 96 ? -9.426 -9.298 3.610 1.00 84.00 96 GLY A N 1
ATOM 727 C CA . GLY A 1 96 ? -8.856 -9.929 4.809 1.00 84.00 96 GLY A CA 1
ATOM 728 C C . GLY A 1 96 ? -7.512 -10.645 4.607 1.00 84.00 96 GLY A C 1
ATOM 729 O O . GLY A 1 96 ? -6.804 -10.902 5.577 1.00 84.00 96 GLY A O 1
ATOM 730 N N . LYS A 1 97 ? -7.137 -10.950 3.357 1.00 88.62 97 LYS A N 1
ATOM 731 C CA . LYS A 1 97 ? -5.834 -11.534 2.981 1.00 88.62 97 LYS A CA 1
ATOM 732 C C . LYS A 1 97 ? -4.867 -10.528 2.337 1.00 88.62 97 LYS A C 1
ATOM 734 O O . LYS A 1 97 ? -3.800 -10.928 1.879 1.00 88.62 97 LYS A O 1
ATOM 739 N N . VAL A 1 98 ? -5.236 -9.249 2.287 1.00 92.19 98 VAL A N 1
ATOM 740 C CA . VAL A 1 98 ? -4.415 -8.171 1.730 1.00 92.19 98 VAL A CA 1
ATOM 741 C C . VAL A 1 98 ? -3.603 -7.528 2.844 1.00 92.19 98 VAL A C 1
ATOM 743 O O . VAL A 1 98 ? -4.130 -7.164 3.896 1.00 92.19 98 VAL A O 1
ATOM 746 N N . PHE A 1 99 ? -2.310 -7.350 2.599 1.00 92.75 99 PHE A N 1
ATOM 747 C CA . PHE A 1 99 ? -1.394 -6.739 3.554 1.00 92.75 99 PHE A CA 1
ATOM 748 C C . PHE A 1 99 ? -0.756 -5.489 2.964 1.00 92.75 99 PHE A C 1
ATOM 750 O O . PHE A 1 99 ? -0.349 -5.494 1.807 1.00 92.75 99 PHE A O 1
ATOM 757 N N . ILE A 1 100 ? -0.637 -4.439 3.780 1.00 94.25 100 ILE A N 1
ATOM 758 C CA . ILE A 1 100 ? 0.025 -3.187 3.403 1.00 94.25 100 ILE A CA 1
ATOM 759 C C . ILE A 1 100 ? 1.284 -2.973 4.253 1.00 94.25 100 ILE A C 1
ATOM 761 O O . ILE A 1 100 ? 1.264 -3.085 5.488 1.00 94.25 100 ILE A O 1
ATOM 765 N N . TYR A 1 101 ? 2.379 -2.614 3.594 1.00 91.81 101 TYR A N 1
ATOM 766 C CA . TYR A 1 101 ? 3.684 -2.359 4.194 1.00 91.81 101 TYR A CA 1
ATOM 767 C C . TYR A 1 101 ? 4.250 -1.019 3.729 1.00 91.81 101 TYR A C 1
ATOM 769 O O . TYR A 1 101 ? 3.891 -0.524 2.662 1.00 91.81 101 TYR A O 1
ATOM 777 N N . LYS A 1 102 ? 5.152 -0.443 4.534 1.00 91.44 102 LYS A N 1
ATOM 778 C CA . LYS A 1 102 ? 5.993 0.666 4.073 1.00 91.44 102 LYS A CA 1
ATOM 779 C C . LYS A 1 102 ? 6.922 0.123 2.983 1.00 91.44 102 LYS A C 1
ATOM 781 O O . LYS A 1 102 ? 7.447 -0.982 3.148 1.00 91.44 102 LYS A O 1
ATOM 786 N N . ASP A 1 103 ? 7.114 0.873 1.903 1.00 88.69 103 ASP A N 1
ATOM 787 C CA . ASP A 1 103 ? 8.200 0.579 0.972 1.00 88.69 103 ASP A CA 1
ATOM 788 C C . ASP A 1 103 ? 9.532 0.912 1.651 1.00 88.69 103 ASP A C 1
ATOM 790 O O . ASP A 1 103 ? 9.765 2.041 2.077 1.00 88.69 103 ASP A O 1
ATOM 794 N N . GLN A 1 104 ? 10.359 -0.110 1.842 1.00 82.94 104 GLN A N 1
ATOM 795 C CA . GLN A 1 104 ? 11.618 -0.018 2.574 1.00 82.94 104 GLN A CA 1
ATOM 796 C C . GLN A 1 104 ? 12.770 -0.443 1.683 1.00 82.94 104 GLN A C 1
ATOM 798 O O . GLN A 1 104 ? 12.641 -1.431 0.943 1.00 82.94 104 GLN A O 1
ATOM 803 N N . SER A 1 105 ? 13.906 0.240 1.829 1.00 76.69 105 SER A N 1
ATOM 804 C CA . SER A 1 105 ? 15.154 -0.174 1.186 1.00 76.69 105 SER A CA 1
ATOM 805 C C . SER A 1 105 ? 15.628 -1.539 1.707 1.00 76.69 105 SER A C 1
ATOM 807 O O . SER A 1 105 ? 15.191 -2.023 2.757 1.00 76.69 105 SER A O 1
ATOM 809 N N . THR A 1 106 ? 16.539 -2.186 0.981 1.00 77.69 106 THR A N 1
ATOM 810 C CA . THR A 1 106 ? 17.139 -3.459 1.413 1.00 77.69 106 THR A CA 1
ATOM 811 C C . THR A 1 106 ? 17.855 -3.314 2.759 1.00 77.69 106 THR A C 1
ATOM 813 O O . THR A 1 106 ? 17.756 -4.188 3.627 1.00 77.69 106 THR A O 1
ATOM 816 N N . GLU A 1 107 ? 18.529 -2.185 2.958 1.00 77.06 107 GLU A N 1
ATOM 817 C CA . GLU A 1 107 ? 19.247 -1.827 4.178 1.00 77.06 107 GLU A CA 1
ATOM 818 C C . GLU A 1 107 ? 18.261 -1.637 5.335 1.00 77.06 107 GLU A C 1
ATOM 820 O O . GLU A 1 107 ? 18.408 -2.274 6.379 1.00 77.06 107 GLU A O 1
ATOM 825 N N . GLU A 1 108 ? 17.193 -0.859 5.134 1.00 75.38 108 GLU A N 1
ATOM 826 C CA . GLU A 1 108 ? 16.146 -0.651 6.142 1.00 75.38 108 GLU A CA 1
ATOM 827 C C . GLU A 1 108 ? 15.448 -1.956 6.543 1.00 75.38 108 GLU A C 1
ATOM 829 O O . GLU A 1 108 ? 15.158 -2.172 7.724 1.00 75.38 108 GLU A O 1
ATOM 834 N N . ARG A 1 109 ? 15.176 -2.847 5.578 1.00 75.31 109 ARG A N 1
ATOM 835 C CA . ARG A 1 109 ? 14.602 -4.177 5.852 1.00 75.31 109 ARG A CA 1
ATOM 836 C C . ARG A 1 109 ? 15.549 -5.017 6.703 1.00 75.31 109 ARG A C 1
ATOM 838 O O . ARG A 1 109 ? 15.095 -5.702 7.621 1.00 75.31 109 ARG A O 1
ATOM 845 N N . SER A 1 110 ? 16.846 -4.962 6.409 1.00 72.94 110 SER A N 1
ATOM 846 C CA . SER A 1 110 ? 17.880 -5.710 7.133 1.00 72.94 110 SER A CA 1
ATOM 847 C C . SER A 1 110 ? 18.041 -5.197 8.563 1.00 72.94 110 SER A C 1
ATOM 849 O O . SER A 1 110 ? 18.009 -5.989 9.504 1.00 72.94 110 SER A O 1
ATOM 851 N N . ILE A 1 111 ? 18.093 -3.874 8.745 1.00 75.50 111 ILE A N 1
ATOM 852 C CA . ILE A 1 111 ? 18.129 -3.233 10.066 1.00 75.50 111 ILE A CA 1
ATOM 853 C C . ILE A 1 111 ? 16.878 -3.599 10.872 1.00 75.50 111 ILE A C 1
ATOM 855 O O . ILE A 1 111 ? 16.994 -4.063 12.004 1.00 75.50 111 ILE A O 1
ATOM 859 N N . ASN A 1 112 ? 15.680 -3.477 10.289 1.00 72.81 112 ASN A N 1
ATOM 860 C CA . ASN A 1 112 ? 14.436 -3.824 10.983 1.00 72.81 112 ASN A CA 1
ATOM 861 C C . ASN A 1 112 ? 14.356 -5.301 11.374 1.00 72.81 112 ASN A C 1
ATOM 863 O O . ASN A 1 112 ? 13.815 -5.625 12.432 1.00 72.81 112 ASN A O 1
ATOM 867 N N . ARG A 1 113 ? 14.872 -6.208 10.536 1.00 70.94 113 ARG A N 1
ATOM 868 C CA . ARG A 1 113 ? 14.940 -7.635 10.865 1.00 70.94 113 ARG A CA 1
ATOM 869 C C . ARG A 1 113 ? 15.849 -7.863 12.070 1.00 70.94 113 ARG A C 1
ATOM 871 O O . ARG A 1 113 ? 15.426 -8.526 13.008 1.00 70.94 113 ARG A O 1
ATOM 878 N N . ASN A 1 114 ? 17.038 -7.266 12.063 1.00 72.44 114 ASN A N 1
ATOM 879 C CA . ASN A 1 114 ? 18.003 -7.401 13.152 1.00 72.44 114 ASN A CA 1
ATOM 880 C C . ASN A 1 114 ? 17.458 -6.823 14.465 1.00 72.44 114 ASN A C 1
ATOM 882 O O . ASN A 1 114 ? 17.534 -7.481 15.498 1.00 72.44 114 ASN A O 1
ATOM 886 N N . LEU A 1 115 ? 16.835 -5.642 14.423 1.00 68.06 115 LEU A N 1
ATOM 887 C CA . LEU A 1 115 ? 16.209 -5.025 15.596 1.00 68.06 115 LEU A CA 1
ATOM 888 C C . LEU A 1 115 ? 15.072 -5.881 16.164 1.00 68.06 115 LEU A C 1
ATOM 890 O O . LEU A 1 115 ? 15.005 -6.070 17.374 1.00 68.06 115 LEU A O 1
ATOM 894 N N . LYS A 1 116 ? 14.205 -6.447 15.312 1.00 69.25 116 LYS A N 1
ATOM 895 C CA . LYS A 1 116 ? 13.162 -7.381 15.769 1.00 69.25 116 LYS A CA 1
ATOM 896 C C . LYS A 1 116 ? 13.746 -8.613 16.446 1.00 69.25 116 LYS A C 1
ATOM 898 O O . LYS A 1 116 ? 13.180 -9.053 17.437 1.00 69.25 116 LYS A O 1
ATOM 903 N N . THR A 1 117 ? 14.844 -9.159 15.926 1.00 69.25 117 THR A N 1
ATOM 904 C CA . THR A 1 117 ? 15.531 -10.288 16.561 1.00 69.25 117 THR A CA 1
ATOM 905 C C . THR A 1 117 ? 16.061 -9.903 17.937 1.00 69.25 117 THR A C 1
ATOM 907 O O . THR A 1 117 ? 15.895 -10.677 18.863 1.00 69.25 117 THR A O 1
ATOM 910 N N . ILE A 1 118 ? 16.647 -8.713 18.091 1.00 68.38 118 ILE A N 1
ATOM 911 C CA . ILE A 1 118 ? 17.224 -8.258 19.367 1.00 68.38 118 ILE A CA 1
ATOM 912 C C . ILE A 1 118 ? 16.144 -7.965 20.418 1.00 68.38 118 ILE A C 1
ATOM 914 O O . ILE A 1 118 ? 16.331 -8.294 21.577 1.00 68.38 118 ILE A O 1
ATOM 918 N N . VAL A 1 119 ? 15.024 -7.348 20.031 1.00 69.69 119 VAL A N 1
ATOM 919 C CA . VAL A 1 119 ? 13.952 -6.949 20.968 1.00 69.69 119 VAL A CA 1
ATOM 920 C C . VAL A 1 119 ? 13.040 -8.122 21.359 1.00 69.69 119 VAL A C 1
ATOM 922 O O . VAL A 1 119 ? 12.365 -8.055 22.381 1.00 69.69 119 VAL A O 1
ATOM 925 N N . ASN A 1 120 ? 13.005 -9.194 20.560 1.00 51.69 120 ASN A N 1
ATOM 926 C CA . ASN A 1 120 ? 12.290 -10.434 20.889 1.00 51.69 120 ASN A CA 1
ATOM 927 C C . ASN A 1 120 ? 13.169 -11.478 21.617 1.00 51.69 120 ASN A C 1
ATOM 929 O O . ASN A 1 120 ? 12.756 -12.637 21.712 1.00 51.69 120 ASN A O 1
ATOM 933 N N . VAL A 1 121 ? 14.357 -11.089 22.096 1.00 48.78 121 VAL A N 1
ATOM 934 C CA . VAL A 1 121 ? 15.182 -11.842 23.063 1.00 48.78 121 VAL A CA 1
ATOM 935 C C . VAL A 1 121 ? 14.995 -11.211 24.435 1.00 48.78 121 VAL A C 1
ATOM 937 O O . VAL A 1 121 ? 14.832 -11.985 25.401 1.00 48.78 121 VAL A O 1
#

Radius of gyration: 17.14 Å; Cα contacts (8 Å, |Δi|>4): 149; chains: 1; bounding box: 56×28×41 Å

Foldseek 3Di:
DCPPVVVVVVVVVVVVVVVQQLLQKKKKAPQDDDPPDQPQVSVQCCCCQQLVDNPWGFPDWDDPPPRMIMTGGPDSVSVVSCVVSQVSLCVRPNRVVMGMGRRDDPVRVVVVVVVVVVVVD

pLDDT: mean 81.7, std 12.46, range [48.78, 94.56]